Protein AF-A0A3P4AV38-F1 (afdb_monomer)

Radius of gyration: 21.16 Å; Cα contacts (8 Å, |Δi|>4): 196; chains: 1; bounding box: 44×37×55 Å

Mean predicted aligned error: 12.09 Å

Sequence (124 aa):
MNRFAKPKQPSELGLRVSRGVVGGKDLLRVELTAPERPPLTPDLALVLDRSGSMAGAKLQEAKAAALALLEAFPERGRVAVVAYNHEVEVGGLDRKAARAYLEALKASGRTALHAGWRQGTLVK

pLDDT: mean 82.23, std 14.57, range [37.09, 96.75]

Solvent-accessible surface area (backbone atoms only — not comparable to full-atom values): 7361 Å² total; per-residue (Å²): 134,87,80,78,72,74,77,84,58,45,81,50,76,41,77,48,78,47,79,48,72,59,95,90,40,81,43,77,50,79,47,78,41,72,39,59,64,79,84,76,73,53,75,46,77,47,79,42,77,25,14,44,89,28,48,67,67,57,40,52,51,52,39,51,53,53,51,53,46,61,68,72,46,61,86,85,31,48,35,31,29,33,41,21,17,76,56,72,44,78,43,24,72,39,68,68,44,26,49,55,34,49,74,67,62,69,53,43,65,56,79,31,68,74,61,36,58,60,53,62,76,66,72,125

Secondary structure (DSSP, 8-state):
----PPP---SS-EEEEEEEEETTEEEEEEEEE----PPP--EEEEEEE-SGGGTTHHHHHHHHHHHHHHHHS-TTSEEEEEEESSSEEEEESSHHHHHHHHHH----S---HHHHHHHHTT--

InterPro domains:
  IPR002035 von Willebrand factor, type A [PF13519] (45-116)
  IPR002035 von Willebrand factor, type A [PS50234] (43-89)
  IPR036465 von Willebrand factor A-like domain superfamily [G3DSA:3.40.50.410] (44-123)
  IPR036465 von Willebrand factor A-like domain superfamily [SSF53300] (43-119)

Nearest PDB structures (foldseek):
  6fpy-assembly2_B  TM=8.836E-01  e=6.389E-06  Homo sapiens
  6fpy-assembly1_A  TM=8.821E-01  e=6.813E-06  Homo sapiens
  6fpz-assembly2_B  TM=8.840E-01  e=1.002E-05  Homo sapiens
  9c4f-assembly1_I  TM=9.039E-01  e=2.464E-05  Homo sapiens
  8hmb-assembly1_E  TM=9.086E-01  e=9.506E-05  Homo sapiens

Structure (mmCIF, N/CA/C/O backbone):
data_AF-A0A3P4AV38-F1
#
_entry.id   AF-A0A3P4AV38-F1
#
loop_
_atom_site.group_PDB
_atom_site.id
_atom_site.type_symbol
_atom_site.label_atom_id
_atom_site.label_alt_id
_atom_site.label_comp_id
_atom_site.label_asym_id
_atom_site.label_entity_id
_atom_site.label_seq_id
_atom_site.pdbx_PDB_ins_code
_atom_site.Cartn_x
_atom_site.Cartn_y
_atom_site.Cartn_z
_atom_site.occupancy
_atom_site.B_iso_or_equiv
_atom_site.auth_seq_id
_atom_site.auth_comp_id
_atom_site.auth_asym_id
_atom_site.auth_atom_id
_atom_site.pdbx_PDB_model_num
ATOM 1 N N . MET A 1 1 ? 9.412 2.697 34.825 1.00 38.69 1 MET A N 1
ATOM 2 C CA . MET A 1 1 ? 8.668 3.393 33.750 1.00 38.69 1 MET A CA 1
ATOM 3 C C . MET A 1 1 ? 7.342 2.681 33.545 1.00 38.69 1 MET A C 1
ATOM 5 O O . MET A 1 1 ? 7.326 1.466 33.397 1.00 38.69 1 MET A O 1
ATOM 9 N N . ASN A 1 2 ? 6.248 3.425 33.692 1.00 37.09 2 ASN A N 1
ATOM 10 C CA . ASN A 1 2 ? 4.909 2.915 33.969 1.00 37.09 2 ASN A CA 1
ATOM 11 C C . ASN A 1 2 ? 4.306 2.196 32.749 1.00 37.09 2 ASN A C 1
ATOM 13 O O . ASN A 1 2 ? 4.123 2.800 31.694 1.00 37.09 2 ASN A O 1
ATOM 17 N N . ARG A 1 3 ? 4.001 0.902 32.899 1.00 46.91 3 ARG A N 1
ATOM 18 C CA . ARG A 1 3 ? 3.243 0.120 31.918 1.00 46.91 3 ARG A CA 1
ATOM 19 C C . ARG A 1 3 ? 1.778 0.521 32.047 1.00 46.91 3 ARG A C 1
ATOM 21 O O . ARG A 1 3 ? 1.080 0.005 32.913 1.00 46.91 3 ARG A O 1
ATOM 28 N N . PHE A 1 4 ? 1.308 1.430 31.198 1.00 51.31 4 PHE A N 1
ATOM 29 C CA . PHE A 1 4 ? -0.127 1.555 30.970 1.00 51.31 4 PHE A CA 1
ATOM 30 C C . PHE A 1 4 ? -0.606 0.208 30.426 1.00 51.31 4 PHE A C 1
ATOM 32 O O . PHE A 1 4 ? -0.314 -0.150 29.283 1.00 51.31 4 PHE A O 1
ATOM 39 N N . ALA A 1 5 ? -1.258 -0.587 31.275 1.00 52.72 5 ALA A N 1
ATOM 40 C CA . ALA A 1 5 ? -1.948 -1.783 30.831 1.00 52.72 5 ALA A CA 1
ATOM 41 C C . ALA A 1 5 ? -2.945 -1.341 29.758 1.00 52.72 5 ALA A C 1
ATOM 43 O O . ALA A 1 5 ? -3.770 -0.458 30.007 1.00 52.72 5 ALA A O 1
ATOM 44 N N . LYS A 1 6 ? -2.830 -1.899 28.547 1.00 54.94 6 LYS A N 1
ATOM 45 C CA . LYS A 1 6 ? -3.835 -1.657 27.513 1.00 54.94 6 LYS A CA 1
ATOM 46 C C . LYS A 1 6 ? -5.196 -2.042 28.107 1.00 54.94 6 LYS A C 1
ATOM 48 O O . LYS A 1 6 ? -5.286 -3.126 28.690 1.00 54.94 6 LYS A O 1
ATOM 53 N N . PRO A 1 7 ? -6.222 -1.178 28.018 1.00 57.25 7 PRO A N 1
ATOM 54 C CA . PRO A 1 7 ? -7.555 -1.539 28.476 1.00 57.25 7 PRO A CA 1
ATOM 55 C C . PRO A 1 7 ? -7.963 -2.845 27.792 1.00 57.25 7 PRO A C 1
ATOM 57 O O . PRO A 1 7 ? -7.800 -2.987 26.579 1.00 57.25 7 PRO A O 1
ATOM 60 N N . LYS A 1 8 ? -8.418 -3.811 28.596 1.00 63.75 8 LYS A N 1
ATOM 61 C CA . LYS A 1 8 ? -8.812 -5.141 28.130 1.00 63.75 8 LYS A CA 1
ATOM 62 C C . LYS A 1 8 ? -9.957 -4.966 27.133 1.00 63.75 8 LYS A C 1
ATOM 64 O O . LYS A 1 8 ? -11.039 -4.524 27.519 1.00 63.75 8 LYS A O 1
ATOM 69 N N . GLN A 1 9 ? -9.689 -5.222 25.855 1.00 67.56 9 GLN A N 1
ATOM 70 C CA . GLN A 1 9 ? -10.715 -5.141 24.822 1.00 67.56 9 GLN A CA 1
ATOM 71 C C . GLN A 1 9 ? -11.760 -6.249 25.061 1.00 67.56 9 GLN A C 1
ATOM 73 O O . GLN A 1 9 ? -11.421 -7.311 25.588 1.00 67.56 9 GLN A O 1
ATOM 78 N N . PRO A 1 10 ? -13.046 -6.002 24.759 1.00 69.12 10 PRO A N 1
ATOM 79 C CA . PRO A 1 10 ? -14.102 -6.996 24.955 1.00 69.12 10 PRO A CA 1
ATOM 80 C C . PRO A 1 10 ? -13.914 -8.191 24.007 1.00 69.12 10 PRO A C 1
ATOM 82 O O . PRO A 1 10 ? -13.372 -8.037 22.922 1.00 69.12 10 PRO A O 1
ATOM 85 N N . SER A 1 11 ? -14.381 -9.386 24.376 1.00 76.44 11 SER A N 1
ATOM 86 C CA . SER A 1 11 ? -14.328 -10.579 23.504 1.00 76.44 11 SER A CA 1
ATOM 87 C C . SER A 1 11 ? -15.353 -10.548 22.361 1.00 76.44 11 SER A C 1
ATOM 89 O O . SER A 1 11 ? -15.249 -11.313 21.405 1.00 76.44 11 SER A O 1
ATOM 91 N N . GLU A 1 12 ? -16.339 -9.654 22.449 1.00 84.88 12 GLU A N 1
ATOM 92 C CA . GLU A 1 12 ? -17.425 -9.474 21.484 1.00 84.88 12 GLU A CA 1
ATOM 93 C C . GLU A 1 12 ? -17.509 -8.015 21.016 1.00 84.88 12 GLU A C 1
ATOM 95 O O . GLU A 1 12 ? -16.952 -7.114 21.647 1.00 84.88 12 GLU A O 1
ATOM 100 N N . LEU A 1 13 ? -18.178 -7.781 19.881 1.00 88.31 13 LEU A N 1
ATOM 101 C CA . LEU A 1 13 ? -18.406 -6.431 19.370 1.00 88.31 13 LEU A CA 1
ATOM 102 C C . LEU A 1 13 ? -19.280 -5.660 20.366 1.00 88.31 13 LEU A C 1
ATOM 104 O O . LEU A 1 13 ? -20.463 -5.952 20.521 1.00 88.31 13 LEU A O 1
ATOM 108 N N . GLY A 1 14 ? -18.701 -4.657 21.021 1.00 90.06 14 GLY A N 1
ATOM 109 C CA . GLY A 1 14 ? -19.453 -3.751 21.876 1.00 90.06 14 GLY A CA 1
ATOM 110 C C . GLY A 1 14 ? -20.267 -2.780 21.027 1.00 90.06 14 GLY A C 1
ATOM 111 O O . GLY A 1 14 ? -19.716 -2.129 20.142 1.00 90.06 14 GLY A O 1
ATOM 112 N N . LEU A 1 15 ? -21.561 -2.657 21.310 1.00 93.19 15 LEU A N 1
ATOM 113 C CA . LEU A 1 15 ? -22.437 -1.642 20.731 1.00 93.19 15 LEU A CA 1
ATOM 114 C C . LEU A 1 15 ? -23.108 -0.875 21.868 1.00 93.19 15 LEU A C 1
ATOM 116 O O . LEU A 1 15 ? -23.816 -1.458 22.688 1.00 93.19 15 LEU A O 1
ATOM 120 N N . ARG A 1 16 ? -22.917 0.443 21.908 1.00 93.88 16 ARG A N 1
ATOM 121 C CA . ARG A 1 16 ? -23.648 1.334 22.810 1.00 93.88 16 ARG A CA 1
ATOM 122 C C . ARG A 1 16 ? -24.349 2.401 21.992 1.00 93.88 16 ARG A C 1
ATOM 124 O O . ARG A 1 16 ? -23.714 3.119 21.229 1.00 93.88 16 ARG A O 1
ATOM 131 N N . VAL A 1 17 ? -25.657 2.515 22.182 1.00 94.88 17 VAL A N 1
ATOM 132 C CA . VAL A 1 17 ? -26.467 3.565 21.569 1.00 94.88 17 VAL A CA 1
ATOM 133 C C . VAL A 1 17 ? -26.958 4.486 22.675 1.00 94.88 17 VAL A C 1
ATOM 135 O O . VAL A 1 17 ? -27.549 4.022 23.647 1.00 94.88 17 VAL A O 1
ATOM 138 N N . SER A 1 18 ? -26.704 5.783 22.548 1.00 95.56 18 SER A N 1
ATOM 139 C CA . SER A 1 18 ? -27.28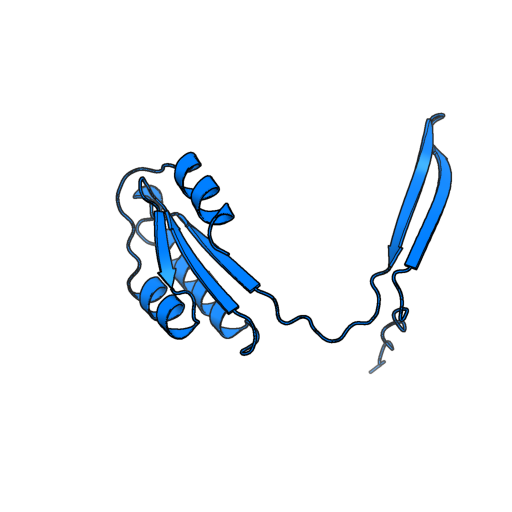9 6.802 23.415 1.00 95.56 18 SER A CA 1
ATOM 140 C C . SER A 1 18 ? -27.987 7.869 22.586 1.00 95.56 18 SER A C 1
ATOM 142 O O . SER A 1 18 ? -27.590 8.167 21.463 1.00 95.56 18 SER A O 1
ATOM 144 N N . ARG A 1 19 ? -29.058 8.432 23.139 1.00 95.56 19 ARG A N 1
ATOM 145 C CA . ARG A 1 19 ? -29.830 9.514 22.528 1.00 95.56 19 ARG A CA 1
ATOM 146 C C . ARG A 1 19 ? -29.562 10.806 23.283 1.00 95.56 19 ARG A C 1
ATO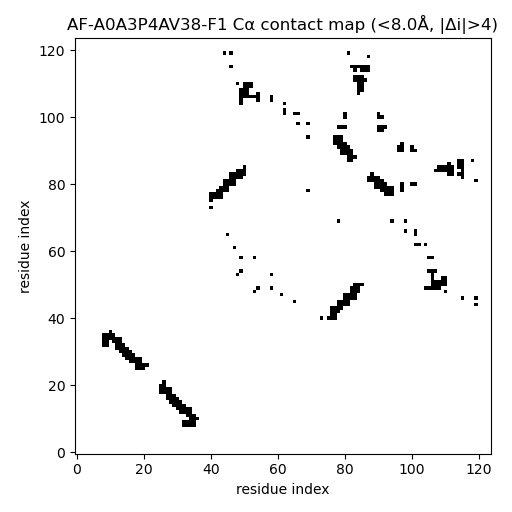M 148 O O . ARG A 1 19 ? -29.426 10.778 24.505 1.00 95.56 19 ARG A O 1
ATOM 155 N N . GLY A 1 20 ? -29.497 11.925 22.578 1.00 94.12 20 GLY A N 1
ATOM 156 C CA . GLY A 1 20 ? -29.339 13.234 23.196 1.00 94.12 20 GLY A CA 1
ATOM 157 C C . GLY A 1 20 ? -29.811 14.351 22.283 1.00 94.12 20 GLY A C 1
ATOM 158 O O . GLY A 1 20 ? -29.722 14.242 21.065 1.00 94.12 20 GLY A O 1
ATOM 159 N N . VAL A 1 21 ? -30.291 15.440 22.882 1.00 95.12 21 VAL A N 1
ATOM 160 C CA . VAL A 1 21 ? -30.673 16.644 22.144 1.00 95.12 21 VAL A CA 1
ATOM 161 C C . VAL A 1 21 ? -29.517 17.639 22.189 1.00 95.12 21 VAL A C 1
ATOM 163 O O . VAL A 1 21 ? -29.119 18.078 23.265 1.00 95.12 21 VAL A O 1
ATOM 166 N N . VAL A 1 22 ? -28.978 18.009 21.028 1.00 91.19 22 VAL A N 1
ATOM 167 C CA . VAL A 1 22 ? -27.879 18.977 20.891 1.00 91.19 22 VAL A CA 1
ATOM 168 C C . VAL A 1 22 ? -28.338 20.098 19.967 1.00 91.19 22 VAL A C 1
ATOM 170 O O . VAL A 1 22 ? -28.670 19.859 18.808 1.00 91.19 22 VAL A O 1
ATOM 173 N N . GLY A 1 23 ? -28.408 21.328 20.484 1.00 93.12 23 GLY A N 1
ATOM 174 C CA . GLY A 1 23 ? -28.897 22.480 19.714 1.00 93.12 23 GLY A CA 1
ATOM 175 C C . GLY A 1 23 ? -30.333 22.307 19.199 1.00 93.12 23 GLY A C 1
ATOM 176 O O . GLY A 1 23 ? -30.621 22.658 18.059 1.00 93.12 23 GLY A O 1
ATOM 177 N N . GLY A 1 24 ? -31.212 21.688 19.997 1.00 95.06 24 GLY A N 1
ATOM 178 C CA . GLY A 1 24 ? -32.604 21.403 19.620 1.00 95.06 24 GLY A CA 1
ATOM 179 C C . GLY A 1 24 ? -32.789 20.242 18.635 1.00 95.06 24 GLY A C 1
ATOM 180 O O . GLY A 1 24 ? -33.922 19.919 18.293 1.00 95.06 24 GLY A O 1
ATOM 181 N N . LYS A 1 25 ? -31.707 19.590 18.192 1.00 93.50 25 LYS A N 1
ATOM 182 C CA . LYS A 1 25 ? -31.760 18.415 17.315 1.00 93.50 25 LYS A CA 1
ATOM 183 C C . LYS A 1 25 ? -31.590 17.143 18.120 1.00 93.50 25 LYS A C 1
ATOM 185 O O . LYS A 1 25 ? -30.680 17.048 18.937 1.00 93.50 25 LYS A O 1
ATOM 190 N N . ASP A 1 26 ? -32.436 16.167 17.846 1.00 96.00 26 ASP A N 1
ATOM 191 C CA . ASP A 1 26 ? -32.354 14.841 18.434 1.00 96.00 26 ASP A CA 1
ATOM 192 C C . ASP A 1 26 ? -31.312 13.993 17.691 1.00 96.00 26 ASP A C 1
ATOM 194 O O . ASP A 1 26 ? -31.390 13.822 16.474 1.00 96.00 26 ASP A O 1
ATOM 198 N N . LEU A 1 27 ? -30.302 13.515 18.413 1.00 94.94 27 LEU A N 1
ATOM 199 C CA . LEU A 1 27 ? -29.163 12.779 17.876 1.00 94.94 27 LEU A CA 1
ATOM 200 C C . LEU A 1 27 ? -29.044 11.412 18.549 1.00 94.94 27 LEU A C 1
ATOM 202 O O . LEU A 1 27 ? -29.260 11.267 19.753 1.00 94.94 27 LEU A O 1
ATOM 206 N N . LEU A 1 28 ? -28.605 10.424 17.771 1.00 96.19 28 LEU A N 1
ATOM 207 C CA . LEU A 1 28 ? -28.171 9.122 18.267 1.00 96.19 28 LEU A CA 1
ATOM 208 C C . LEU A 1 28 ? -26.647 9.032 18.169 1.00 96.19 28 LEU A C 1
ATOM 210 O O . LEU A 1 28 ? -26.077 9.142 17.084 1.00 96.19 28 LEU A O 1
ATOM 214 N N . ARG A 1 29 ? -25.981 8.805 19.299 1.00 94.19 29 ARG A N 1
ATOM 215 C CA . ARG A 1 29 ? -24.576 8.406 19.347 1.00 94.19 29 ARG A CA 1
ATOM 216 C C . ARG A 1 29 ? -24.519 6.889 19.336 1.00 94.19 29 ARG A C 1
ATOM 218 O O . ARG A 1 29 ? -24.998 6.240 20.261 1.00 94.19 29 ARG A O 1
ATOM 225 N N . VAL A 1 30 ? -23.891 6.350 18.302 1.00 95.00 30 VAL A N 1
ATOM 226 C CA . VAL A 1 30 ? -23.568 4.931 18.194 1.00 95.00 30 VAL A CA 1
ATOM 227 C C . VAL A 1 30 ? -22.077 4.773 18.446 1.00 95.00 30 VAL A C 1
ATOM 229 O O . VAL A 1 30 ? -21.254 5.333 17.728 1.00 95.00 30 VAL A O 1
ATOM 232 N N . GLU A 1 31 ? -21.729 4.034 19.487 1.00 94.25 31 GLU A N 1
ATOM 233 C CA . GLU A 1 31 ? -20.358 3.699 19.839 1.00 94.25 31 GLU A CA 1
ATOM 234 C C . GLU A 1 31 ? -20.135 2.208 19.596 1.00 94.25 31 GLU A C 1
ATOM 236 O O . GLU A 1 31 ? -20.854 1.365 20.135 1.00 94.25 31 GLU A O 1
ATOM 241 N N . LEU A 1 32 ? -19.149 1.905 18.752 1.00 93.50 32 LEU A N 1
ATOM 242 C CA . LEU A 1 32 ? -18.724 0.551 18.415 1.00 93.50 32 LEU A CA 1
ATOM 243 C C . LEU A 1 32 ? -17.364 0.285 19.058 1.00 93.50 32 LEU A C 1
ATOM 245 O O . LEU A 1 32 ? -16.414 1.038 18.846 1.00 93.50 32 LEU A O 1
ATOM 249 N N . THR A 1 33 ? -17.253 -0.796 19.821 1.00 90.75 33 THR A N 1
ATOM 250 C CA . THR A 1 33 ? -15.989 -1.270 20.393 1.00 90.75 33 THR A CA 1
ATOM 251 C C . THR A 1 33 ? -15.604 -2.574 19.714 1.00 90.75 33 THR A C 1
ATOM 253 O O . THR A 1 33 ? -16.300 -3.577 19.857 1.00 90.75 33 THR A O 1
ATOM 256 N N . ALA A 1 34 ? -14.502 -2.563 18.963 1.00 86.69 34 ALA A N 1
ATOM 257 C CA . ALA A 1 34 ? -14.005 -3.761 18.297 1.00 86.69 34 ALA A CA 1
ATOM 258 C C . ALA A 1 34 ? -13.644 -4.858 19.322 1.00 86.69 34 ALA A C 1
ATOM 260 O O . ALA A 1 34 ? -13.042 -4.536 20.353 1.00 86.69 34 ALA A O 1
ATOM 261 N N . PRO A 1 35 ? -13.981 -6.131 19.043 1.00 85.25 35 PRO A N 1
ATOM 262 C CA . PRO A 1 35 ? -13.573 -7.237 19.891 1.00 85.25 35 PRO A CA 1
ATOM 263 C C . PRO A 1 35 ? -12.066 -7.488 19.809 1.00 85.25 35 PRO A C 1
ATOM 265 O O . PRO A 1 35 ? -11.450 -7.280 18.760 1.00 85.25 35 PRO A O 1
ATOM 268 N N . GLU A 1 36 ? -11.497 -8.037 20.877 1.00 82.50 36 GLU A N 1
ATOM 269 C CA . GLU A 1 36 ? -10.167 -8.630 20.854 1.00 82.50 36 GLU A CA 1
ATOM 270 C C . GLU A 1 36 ? -10.202 -9.872 19.952 1.00 82.50 36 GLU A C 1
ATOM 272 O O . GLU A 1 36 ? -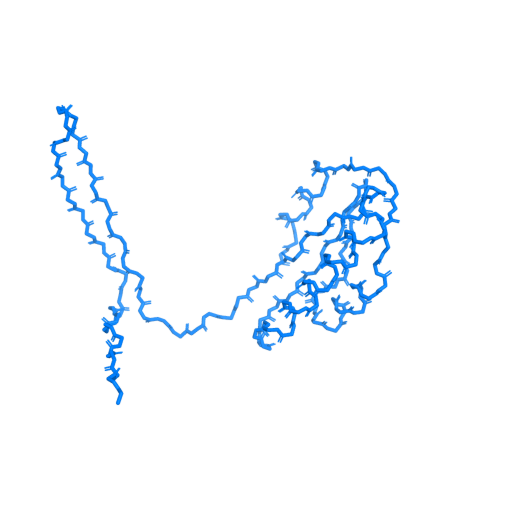10.825 -10.889 20.262 1.00 82.50 36 GLU A O 1
ATOM 277 N N . ARG A 1 37 ? -9.566 -9.772 18.785 1.00 76.94 37 ARG A N 1
ATOM 278 C CA . ARG A 1 37 ? -9.381 -10.886 17.852 1.00 76.94 37 ARG A CA 1
ATOM 279 C C . ARG A 1 37 ? -7.891 -11.096 17.604 1.00 76.94 37 ARG A C 1
ATOM 281 O O . ARG A 1 37 ? -7.133 -10.123 17.643 1.00 76.94 37 ARG A O 1
ATOM 288 N N . PRO A 1 38 ? -7.462 -12.335 17.299 1.00 74.19 38 PRO A N 1
ATOM 289 C CA . PRO A 1 38 ? -6.137 -12.561 16.743 1.00 74.19 38 PRO A CA 1
ATOM 290 C C . PRO A 1 38 ? -5.918 -11.632 15.540 1.00 74.19 38 PRO A C 1
ATOM 292 O O . PRO A 1 38 ? -6.886 -11.358 14.819 1.00 74.19 38 PRO A O 1
ATOM 295 N N . PRO A 1 39 ? -4.684 -11.157 15.300 1.00 71.19 39 PRO A N 1
ATOM 296 C CA . PRO A 1 39 ? -4.383 -10.353 14.127 1.00 71.19 39 PRO A CA 1
ATOM 297 C C . PRO A 1 39 ? -4.922 -11.046 12.876 1.00 71.19 39 PRO A C 1
ATOM 299 O O . PRO A 1 39 ? -4.568 -12.194 12.592 1.00 71.19 39 PRO A O 1
ATOM 302 N N . LEU A 1 40 ? -5.817 -10.367 12.156 1.00 71.94 40 LEU A N 1
ATOM 303 C CA . LEU A 1 40 ? -6.286 -10.857 10.867 1.00 71.94 40 LEU A CA 1
ATOM 304 C C . LEU A 1 40 ? -5.077 -11.000 9.946 1.00 71.94 40 LEU A C 1
ATOM 306 O O . LEU A 1 40 ? -4.134 -10.216 10.030 1.00 71.94 40 LEU A O 1
ATOM 310 N N . THR A 1 41 ? -5.116 -11.999 9.073 1.00 76.19 41 THR A N 1
ATOM 311 C CA . THR A 1 41 ? -4.193 -12.085 7.943 1.00 76.19 41 THR A CA 1
ATOM 312 C C . THR A 1 41 ? -4.824 -11.266 6.820 1.00 76.19 41 THR A C 1
ATOM 314 O O . THR A 1 41 ? -5.794 -11.745 6.235 1.00 76.19 41 THR A O 1
ATOM 317 N N . PRO A 1 42 ? -4.406 -10.009 6.589 1.00 79.00 42 PRO A N 1
ATOM 318 C CA . PRO A 1 42 ? -5.119 -9.139 5.675 1.00 79.00 42 PRO A CA 1
ATOM 319 C C . PRO A 1 42 ? -4.678 -9.406 4.236 1.00 79.00 42 PRO A C 1
ATOM 321 O O . PRO A 1 42 ? -3.511 -9.710 3.975 1.00 79.00 42 PRO A O 1
ATOM 324 N N . ASP A 1 43 ? -5.616 -9.237 3.313 1.00 86.31 43 ASP A N 1
ATOM 325 C CA . ASP A 1 43 ? -5.325 -9.109 1.892 1.00 86.31 43 ASP A CA 1
ATOM 326 C C . ASP A 1 43 ? -5.165 -7.629 1.561 1.00 86.31 43 ASP A C 1
ATOM 328 O O . ASP A 1 43 ? -5.963 -6.796 1.999 1.00 86.31 43 ASP A O 1
ATOM 332 N N . LEU A 1 44 ? -4.132 -7.296 0.795 1.00 86.25 44 LEU A N 1
ATOM 333 C CA . LEU A 1 44 ? -3.847 -5.928 0.392 1.00 86.25 44 LEU A CA 1
ATOM 334 C C . LEU A 1 44 ? -3.655 -5.838 -1.118 1.00 86.25 44 LEU A C 1
ATOM 336 O O . LEU A 1 44 ? -2.863 -6.578 -1.689 1.00 86.25 44 LEU A O 1
ATOM 340 N N . ALA A 1 45 ? -4.310 -4.870 -1.753 1.00 89.69 45 ALA A N 1
ATOM 341 C CA . ALA A 1 45 ? -4.033 -4.481 -3.129 1.00 89.69 45 ALA A CA 1
ATOM 342 C C . ALA A 1 45 ? -3.435 -3.069 -3.156 1.00 89.69 45 ALA A C 1
ATOM 344 O O . ALA A 1 45 ? -4.068 -2.106 -2.721 1.00 89.69 45 ALA A O 1
ATOM 345 N N . LEU A 1 46 ? -2.212 -2.943 -3.669 1.00 91.75 46 LEU A N 1
ATOM 346 C CA . LEU A 1 46 ? -1.564 -1.662 -3.932 1.00 91.75 46 LEU A CA 1
ATOM 347 C C . LEU A 1 46 ? -1.883 -1.222 -5.356 1.00 91.75 46 LEU A C 1
ATOM 349 O O . LEU A 1 46 ? -1.520 -1.912 -6.303 1.00 91.75 46 LEU A O 1
ATOM 353 N N . VAL A 1 47 ? -2.532 -0.069 -5.506 1.00 92.19 47 VAL A N 1
ATOM 354 C CA . VAL A 1 47 ? -2.894 0.490 -6.814 1.00 92.19 47 VAL A CA 1
ATOM 355 C C . VAL A 1 47 ? -2.051 1.735 -7.083 1.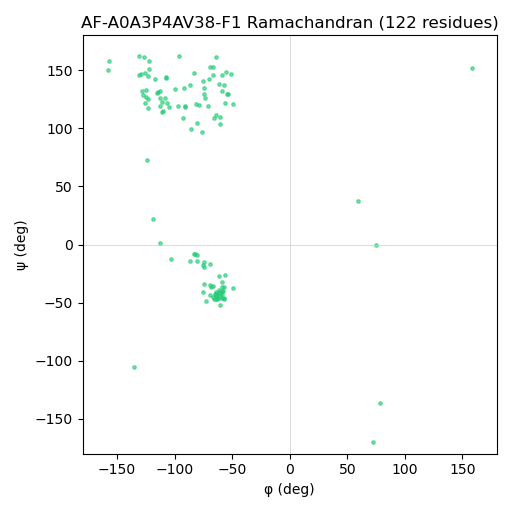00 92.19 47 VAL A C 1
ATOM 357 O O . VAL A 1 47 ? -2.170 2.730 -6.371 1.00 92.19 47 VAL A O 1
ATOM 360 N N . LEU A 1 48 ? -1.187 1.679 -8.0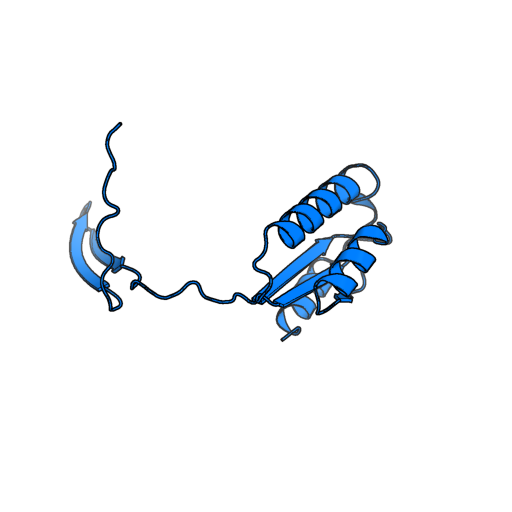97 1.00 92.12 48 LEU A N 1
ATOM 361 C CA . LEU A 1 48 ? -0.197 2.714 -8.408 1.00 92.12 48 LEU A CA 1
ATOM 362 C C . LEU A 1 48 ? -0.484 3.391 -9.750 1.00 92.12 48 LEU A C 1
ATOM 364 O O . LEU A 1 48 ? -0.650 2.724 -10.770 1.00 92.12 48 LEU A O 1
ATOM 368 N N . ASP A 1 49 ? -0.478 4.724 -9.768 1.00 90.00 49 ASP A N 1
ATOM 369 C CA . ASP A 1 49 ? -0.470 5.488 -11.018 1.00 90.00 49 ASP A CA 1
ATOM 370 C C . ASP A 1 49 ? 0.928 5.400 -11.653 1.00 90.00 49 ASP A C 1
ATOM 372 O O . ASP A 1 49 ? 1.938 5.709 -11.015 1.00 90.00 49 ASP A O 1
ATOM 376 N N . ARG A 1 50 ? 0.988 4.974 -12.916 1.00 90.75 50 ARG A N 1
ATOM 377 C CA . ARG A 1 50 ? 2.204 4.938 -13.741 1.00 90.75 50 ARG A CA 1
ATOM 378 C C . ARG A 1 50 ? 2.093 5.826 -14.980 1.00 90.75 50 ARG A C 1
ATOM 380 O O . ARG A 1 50 ? 2.787 5.586 -15.962 1.00 90.75 50 ARG A O 1
ATOM 387 N N . SER A 1 51 ? 1.215 6.823 -14.987 1.00 88.06 51 SER A N 1
ATOM 388 C CA . SER A 1 51 ? 1.097 7.784 -16.086 1.00 88.06 51 SER A CA 1
ATOM 389 C C . SER A 1 51 ? 2.366 8.629 -16.251 1.00 88.06 51 SER A C 1
ATOM 391 O O . SER A 1 51 ? 3.193 8.736 -15.347 1.00 88.06 51 SER A O 1
ATOM 393 N N . GLY A 1 52 ? 2.549 9.257 -17.415 1.00 82.00 52 GLY A N 1
ATOM 394 C CA . GLY A 1 52 ? 3.758 10.031 -17.717 1.00 82.00 52 GLY A CA 1
ATOM 395 C C . GLY A 1 52 ? 4.066 11.156 -16.717 1.00 82.00 52 GLY A C 1
ATOM 396 O O . GLY A 1 52 ? 5.232 11.480 -16.514 1.00 82.00 52 GLY A O 1
ATOM 397 N N . SER A 1 53 ? 3.059 11.707 -16.030 1.00 85.00 53 SER A N 1
ATOM 398 C CA . SER A 1 53 ? 3.239 12.738 -14.992 1.00 85.00 53 SER A CA 1
ATOM 399 C C . SER A 1 53 ? 3.907 12.219 -13.711 1.00 85.00 53 SER A C 1
ATOM 401 O O . SER A 1 53 ? 4.394 13.025 -12.910 1.00 85.00 53 SER A O 1
ATOM 403 N N . MET A 1 54 ? 3.935 10.895 -13.524 1.00 92.69 54 MET A N 1
ATOM 404 C CA . MET A 1 54 ? 4.625 10.210 -12.433 1.00 92.69 54 MET A CA 1
ATOM 405 C C . MET A 1 54 ? 6.115 10.002 -12.721 1.00 92.69 54 MET A C 1
ATOM 407 O O . MET A 1 54 ? 6.847 9.584 -11.829 1.00 92.69 54 MET A O 1
ATOM 411 N N . ALA A 1 55 ? 6.595 10.289 -13.935 1.00 87.81 55 ALA A N 1
ATOM 412 C CA . ALA A 1 55 ? 7.998 10.102 -14.287 1.00 87.81 55 ALA A CA 1
ATOM 413 C C . ALA A 1 55 ? 8.957 10.854 -13.342 1.00 87.81 55 ALA A C 1
ATOM 415 O O . ALA A 1 55 ? 8.649 11.924 -12.814 1.00 87.81 55 ALA A O 1
ATOM 416 N N . GLY A 1 56 ? 10.149 10.287 -13.148 1.00 91.88 56 GLY A N 1
ATOM 417 C CA . GLY A 1 56 ? 11.160 10.841 -12.250 1.00 91.88 56 GLY A CA 1
ATOM 418 C C . GLY A 1 56 ? 10.861 10.544 -10.779 1.00 91.88 56 GLY A C 1
ATOM 419 O O . GLY A 1 56 ? 10.518 9.414 -10.431 1.00 91.88 56 GLY A O 1
ATOM 420 N N . ALA A 1 57 ? 11.027 11.549 -9.917 1.00 93.88 57 ALA A N 1
ATOM 421 C CA . ALA A 1 57 ? 11.015 11.386 -8.461 1.00 93.88 57 ALA A CA 1
ATOM 422 C C . ALA A 1 57 ? 9.704 10.796 -7.913 1.00 93.88 57 ALA A C 1
ATOM 424 O O . ALA A 1 57 ? 9.752 9.910 -7.068 1.00 93.88 57 ALA A O 1
ATOM 425 N N . LYS A 1 58 ? 8.544 11.199 -8.452 1.00 94.00 58 LYS A N 1
ATOM 426 C CA . LYS A 1 58 ? 7.229 10.746 -7.961 1.00 94.00 58 LYS A CA 1
ATOM 427 C C . LYS A 1 58 ? 7.065 9.229 -8.033 1.00 94.00 58 LYS A C 1
ATOM 429 O O . LYS A 1 58 ? 6.626 8.610 -7.070 1.00 94.00 58 LYS A O 1
ATOM 434 N N . LEU A 1 59 ? 7.430 8.617 -9.163 1.00 93.75 59 LEU A N 1
ATOM 435 C CA . LEU A 1 59 ? 7.375 7.164 -9.297 1.00 93.75 59 LEU A CA 1
ATOM 436 C C . LEU A 1 59 ? 8.416 6.482 -8.409 1.00 93.75 59 LEU A C 1
ATOM 438 O O . LEU A 1 59 ? 8.126 5.422 -7.866 1.00 93.75 59 LEU A O 1
ATOM 442 N N . GLN A 1 60 ? 9.607 7.064 -8.238 1.00 94.94 60 GLN A N 1
ATOM 443 C CA . GLN A 1 60 ? 10.621 6.482 -7.351 1.00 94.94 60 GLN A CA 1
ATOM 444 C C . GLN A 1 60 ? 10.169 6.482 -5.891 1.00 94.94 60 GLN A C 1
ATOM 446 O O . GLN A 1 60 ? 10.298 5.466 -5.214 1.00 94.94 60 GLN A O 1
ATOM 451 N N . GLU A 1 61 ? 9.567 7.574 -5.428 1.00 96.75 61 GLU A N 1
ATOM 452 C CA . GLU A 1 61 ? 8.984 7.669 -4.089 1.00 96.75 61 GLU A CA 1
ATOM 453 C C . GLU A 1 61 ? 7.813 6.695 -3.917 1.00 96.75 61 GLU A C 1
ATOM 455 O O . GLU A 1 61 ? 7.759 5.968 -2.925 1.00 96.75 61 GLU A O 1
ATOM 460 N N . ALA A 1 62 ? 6.919 6.601 -4.908 1.00 95.06 62 ALA A N 1
ATOM 461 C CA . ALA A 1 62 ? 5.813 5.645 -4.885 1.00 95.06 62 ALA A CA 1
ATOM 462 C C . ALA A 1 62 ? 6.309 4.187 -4.824 1.00 95.06 62 ALA A C 1
ATOM 464 O O . ALA A 1 62 ? 5.785 3.386 -4.049 1.00 95.06 62 ALA A O 1
ATOM 465 N N . LYS A 1 63 ? 7.354 3.848 -5.591 1.00 95.56 63 LYS A N 1
ATOM 466 C CA . LYS A 1 63 ? 8.013 2.533 -5.552 1.00 95.56 63 LYS A CA 1
ATOM 467 C C . LYS A 1 63 ? 8.644 2.263 -4.191 1.00 95.56 63 LYS A C 1
ATOM 469 O O . LYS A 1 63 ? 8.429 1.190 -3.637 1.00 95.56 63 LYS A O 1
ATOM 474 N N . ALA A 1 64 ? 9.386 3.223 -3.642 1.00 96.44 64 ALA A N 1
ATOM 475 C CA . ALA A 1 64 ? 10.029 3.084 -2.339 1.00 96.44 64 ALA A CA 1
ATOM 476 C C . ALA A 1 64 ? 8.997 2.863 -1.222 1.00 96.44 64 ALA A C 1
ATOM 478 O O . ALA A 1 64 ? 9.159 1.955 -0.409 1.00 96.44 64 ALA A O 1
ATOM 479 N N . ALA A 1 65 ? 7.898 3.622 -1.228 1.00 96.00 65 ALA A N 1
ATOM 480 C CA . ALA A 1 65 ? 6.804 3.449 -0.277 1.00 96.00 65 ALA A CA 1
ATOM 481 C C . ALA A 1 65 ? 6.122 2.078 -0.419 1.00 96.00 65 ALA A C 1
ATOM 483 O O . ALA A 1 65 ? 5.867 1.408 0.581 1.00 96.00 65 ALA A O 1
ATOM 484 N N . ALA A 1 66 ? 5.865 1.629 -1.653 1.00 95.06 66 ALA A N 1
ATOM 485 C CA . ALA A 1 66 ? 5.267 0.321 -1.914 1.00 95.06 66 ALA A CA 1
ATOM 486 C C . ALA A 1 66 ? 6.177 -0.838 -1.468 1.00 95.06 66 ALA A C 1
ATOM 488 O O . ALA A 1 66 ? 5.698 -1.801 -0.871 1.00 95.06 66 ALA A O 1
ATOM 489 N N . LEU A 1 67 ? 7.488 -0.736 -1.708 1.00 95.19 67 LEU A N 1
ATOM 490 C CA . LEU A 1 67 ? 8.476 -1.725 -1.268 1.00 95.19 67 LEU A CA 1
ATOM 491 C C . LEU A 1 67 ? 8.604 -1.763 0.260 1.00 95.19 67 LEU A C 1
ATOM 493 O O . LEU A 1 67 ? 8.562 -2.846 0.839 1.00 95.19 67 LEU A O 1
ATOM 497 N N . ALA A 1 68 ? 8.672 -0.602 0.916 1.00 94.88 68 ALA A N 1
ATOM 498 C CA . ALA A 1 68 ? 8.707 -0.517 2.375 1.00 94.88 68 ALA A CA 1
ATOM 499 C C . ALA A 1 68 ? 7.439 -1.113 3.008 1.00 94.88 68 ALA A C 1
ATOM 501 O O . ALA A 1 68 ? 7.506 -1.818 4.016 1.00 94.88 68 ALA A O 1
ATOM 502 N N . LEU A 1 69 ? 6.277 -0.884 2.389 1.00 92.44 69 LEU A N 1
ATOM 503 C CA . LEU A 1 69 ? 5.036 -1.508 2.824 1.00 92.44 69 LEU A CA 1
ATOM 504 C C . LEU A 1 69 ? 5.094 -3.029 2.663 1.00 92.44 69 LEU A C 1
ATOM 506 O O . LEU A 1 69 ? 4.726 -3.740 3.595 1.00 92.44 69 LEU A O 1
ATOM 510 N N . LEU A 1 70 ? 5.548 -3.537 1.511 1.00 90.88 70 LEU A N 1
ATOM 511 C CA . LEU A 1 70 ? 5.684 -4.980 1.279 1.00 90.88 70 LEU A CA 1
ATOM 512 C C . LEU A 1 70 ? 6.590 -5.641 2.319 1.00 90.88 70 LEU A C 1
ATOM 514 O O . LEU A 1 70 ? 6.316 -6.767 2.725 1.00 90.88 70 LEU A O 1
ATOM 518 N N . GLU A 1 71 ? 7.650 -4.96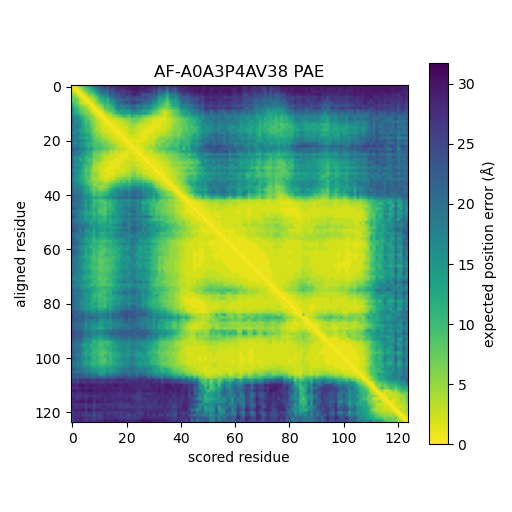0 2.749 1.00 90.50 71 GLU A N 1
ATOM 519 C CA . GLU A 1 71 ? 8.568 -5.436 3.789 1.00 90.50 71 GLU A CA 1
ATOM 520 C C . GLU A 1 71 ? 7.914 -5.466 5.171 1.00 90.50 71 GLU A C 1
ATOM 522 O O . GLU A 1 71 ? 8.042 -6.461 5.882 1.00 90.50 71 GLU A O 1
ATOM 527 N N . ALA A 1 72 ? 7.163 -4.422 5.528 1.00 89.44 72 ALA A N 1
ATOM 528 C CA . ALA A 1 72 ? 6.465 -4.335 6.808 1.00 89.44 72 ALA A CA 1
ATOM 529 C C . ALA A 1 72 ? 5.201 -5.215 6.887 1.00 89.44 72 ALA A C 1
ATOM 531 O O . ALA A 1 72 ? 4.691 -5.471 7.981 1.00 89.44 72 ALA A O 1
ATOM 532 N N . PHE A 1 73 ? 4.662 -5.662 5.748 1.00 89.06 73 PHE A N 1
ATOM 533 C CA . PHE A 1 73 ? 3.427 -6.440 5.713 1.00 89.06 73 PHE A CA 1
ATOM 534 C C . PHE A 1 73 ? 3.639 -7.853 6.287 1.00 89.06 73 PHE A C 1
ATOM 536 O O . PHE A 1 73 ? 4.672 -8.473 6.008 1.00 89.06 73 PHE A O 1
ATOM 543 N N . PRO A 1 74 ? 2.674 -8.425 7.034 1.00 86.94 74 PRO A N 1
ATOM 544 C CA . PRO A 1 74 ? 2.802 -9.775 7.588 1.00 86.94 74 PRO A CA 1
ATOM 545 C C . PRO A 1 74 ? 3.057 -10.832 6.506 1.00 86.94 74 PRO A C 1
ATOM 547 O O . PRO A 1 74 ? 2.397 -10.820 5.469 1.00 86.94 74 PRO A O 1
ATOM 550 N N . GLU A 1 75 ? 3.968 -11.781 6.749 1.00 84.12 75 GLU A N 1
ATOM 551 C CA . GLU A 1 75 ? 4.326 -12.822 5.763 1.00 84.12 75 GLU A CA 1
ATOM 552 C C . GLU A 1 75 ? 3.141 -13.682 5.319 1.00 84.12 75 GLU A C 1
ATOM 554 O O . GLU A 1 75 ? 3.081 -14.117 4.174 1.00 84.12 75 GLU A O 1
ATOM 559 N N . ARG A 1 76 ? 2.180 -13.908 6.222 1.00 83.75 76 ARG A N 1
ATOM 560 C CA . ARG A 1 76 ? 0.969 -14.682 5.924 1.00 83.75 76 ARG A CA 1
ATOM 561 C C . ARG A 1 76 ? -0.038 -13.906 5.070 1.00 83.75 76 ARG A C 1
ATOM 563 O O . ARG A 1 76 ? -0.926 -14.525 4.496 1.00 83.75 76 ARG A O 1
ATOM 570 N N . GLY A 1 77 ? 0.063 -12.575 5.019 1.00 83.94 77 GLY A N 1
ATOM 571 C CA . GLY A 1 77 ? -0.854 -11.719 4.270 1.00 83.94 77 GLY A CA 1
ATOM 572 C C . GLY A 1 77 ? -0.593 -11.781 2.767 1.00 83.94 77 GLY A C 1
ATOM 573 O O . GLY A 1 77 ? 0.561 -11.812 2.334 1.00 83.94 77 GLY A O 1
ATOM 574 N N . ARG A 1 78 ? -1.659 -11.775 1.961 1.00 86.62 78 ARG A N 1
ATOM 575 C CA . ARG A 1 78 ? -1.548 -11.739 0.496 1.00 86.62 78 ARG A CA 1
ATOM 576 C C . ARG A 1 78 ? -1.437 -10.294 0.032 1.00 86.62 78 ARG A C 1
ATOM 578 O O . ARG A 1 78 ? -2.161 -9.428 0.523 1.00 86.62 78 ARG A O 1
ATOM 585 N N . VAL A 1 79 ? -0.539 -10.037 -0.915 1.00 89.69 79 VAL A N 1
ATOM 586 C CA . VAL A 1 79 ? -0.377 -8.706 -1.505 1.00 89.69 79 VAL A CA 1
ATOM 587 C C . VAL A 1 79 ? -0.460 -8.796 -3.017 1.00 89.69 79 VAL A C 1
ATOM 589 O O . VAL A 1 79 ? 0.270 -9.570 -3.633 1.00 89.69 79 VAL A O 1
ATOM 592 N N . ALA A 1 80 ? -1.317 -7.963 -3.593 1.00 89.81 80 ALA A N 1
ATOM 593 C CA . ALA A 1 80 ? -1.384 -7.708 -5.016 1.00 89.81 80 ALA A CA 1
ATOM 594 C C . ALA A 1 80 ? -0.837 -6.311 -5.330 1.00 89.81 80 ALA A C 1
ATOM 596 O O . ALA A 1 80 ? -1.059 -5.362 -4.575 1.00 89.81 80 ALA A O 1
ATOM 597 N N . VAL A 1 81 ? -0.152 -6.171 -6.462 1.00 92.44 81 VAL A N 1
ATOM 598 C CA . VAL A 1 81 ? 0.216 -4.863 -7.020 1.00 92.44 81 VAL A CA 1
ATOM 599 C C . VAL A 1 81 ? -0.491 -4.691 -8.350 1.00 92.44 81 VAL A C 1
ATOM 601 O O . VAL A 1 81 ? -0.437 -5.561 -9.215 1.00 92.44 81 VAL A O 1
ATOM 604 N N . VAL A 1 82 ? -1.141 -3.550 -8.515 1.00 90.81 82 VAL A N 1
ATOM 605 C CA . VAL A 1 82 ? -1.824 -3.133 -9.731 1.00 90.81 82 VAL A CA 1
ATOM 606 C C . VAL A 1 82 ? -1.247 -1.784 -10.123 1.00 90.81 82 VAL A C 1
ATOM 608 O O . VAL A 1 82 ? -1.230 -0.867 -9.305 1.00 90.81 82 VAL A O 1
ATOM 611 N N . ALA A 1 83 ? -0.786 -1.629 -11.359 1.00 88.56 83 ALA A N 1
ATOM 612 C CA . ALA A 1 83 ? -0.416 -0.315 -11.871 1.00 88.56 83 ALA A CA 1
ATOM 613 C C . ALA A 1 83 ? -1.300 0.080 -13.043 1.00 88.56 83 ALA A C 1
ATOM 615 O O . ALA A 1 83 ? -1.652 -0.744 -13.889 1.00 88.56 83 ALA A O 1
ATOM 616 N N . TYR A 1 84 ? -1.643 1.363 -13.104 1.00 85.62 84 TYR A N 1
ATOM 617 C CA . TYR A 1 84 ? -2.527 1.884 -14.132 1.00 85.62 84 TYR A CA 1
ATOM 618 C C . TYR A 1 84 ? -1.972 3.134 -14.808 1.00 85.62 84 TYR A C 1
ATOM 620 O O . TYR A 1 84 ? -1.323 3.980 -14.197 1.00 85.62 84 TYR A O 1
ATOM 628 N N . ASN A 1 85 ? -2.267 3.256 -16.094 1.00 80.69 85 ASN A N 1
ATOM 629 C CA . ASN A 1 85 ? -2.188 4.497 -16.852 1.00 80.69 85 ASN A CA 1
ATOM 630 C C . ASN A 1 85 ? -3.453 4.625 -17.719 1.00 80.69 85 ASN A C 1
ATOM 632 O O . ASN A 1 85 ? -4.512 4.899 -17.167 1.00 80.69 85 ASN A O 1
ATOM 636 N N . HIS A 1 86 ? -3.362 4.405 -19.033 1.00 73.50 86 HIS A N 1
ATOM 637 C CA . HIS A 1 86 ? -4.492 4.158 -19.936 1.00 73.50 86 HIS A CA 1
ATOM 638 C C . HIS A 1 86 ? -4.879 2.671 -19.993 1.00 73.50 86 HIS A C 1
ATOM 640 O O . HIS A 1 86 ? -5.976 2.342 -20.434 1.00 73.50 86 HIS A O 1
ATOM 646 N N . GLU A 1 87 ? -4.010 1.796 -19.489 1.00 75.00 87 GLU A N 1
ATOM 647 C CA . GLU A 1 87 ? -4.220 0.364 -19.308 1.00 75.00 87 GLU A CA 1
ATOM 648 C C . GLU A 1 87 ? -4.022 0.007 -17.835 1.00 75.00 87 GLU A C 1
ATOM 650 O O . GLU A 1 87 ? -3.343 0.730 -17.098 1.00 75.00 87 GLU A O 1
ATOM 655 N N . VAL A 1 88 ? -4.590 -1.119 -17.406 1.00 84.12 88 VAL A N 1
ATOM 656 C CA . VAL A 1 88 ? -4.359 -1.666 -16.067 1.00 84.12 88 VAL A CA 1
ATOM 657 C C . VAL A 1 88 ? -3.584 -2.964 -16.172 1.00 84.12 88 VAL A C 1
ATOM 659 O O . VAL A 1 88 ? -3.955 -3.850 -16.937 1.00 84.12 88 VAL A O 1
ATOM 662 N N . GLU A 1 89 ? -2.536 -3.080 -15.370 1.00 85.56 89 GLU A N 1
ATOM 663 C CA . GLU A 1 89 ? -1.672 -4.249 -15.311 1.00 85.56 89 GLU A CA 1
ATOM 664 C C . GLU A 1 89 ? -1.607 -4.775 -13.875 1.00 85.56 89 GLU A C 1
ATOM 666 O O . GLU A 1 89 ? -1.424 -4.007 -12.927 1.00 85.56 89 GLU A O 1
ATOM 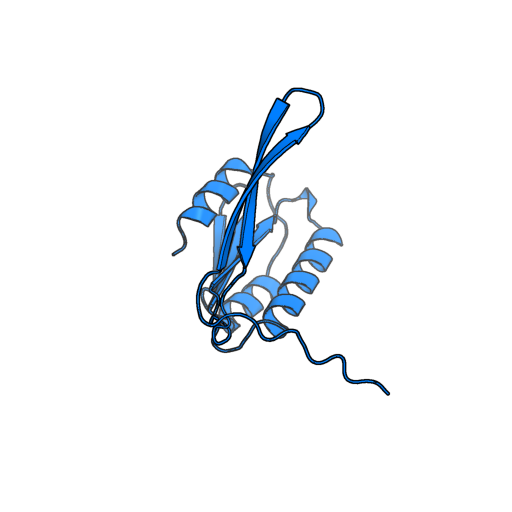671 N N . VAL A 1 90 ? -1.764 -6.091 -13.716 1.00 87.94 90 VAL A N 1
ATOM 672 C CA . VAL A 1 90 ? -1.571 -6.777 -12.435 1.00 87.94 90 VAL A CA 1
ATOM 673 C C . VAL A 1 90 ? -0.127 -7.259 -12.382 1.00 87.94 90 VAL A C 1
ATOM 675 O O . VAL A 1 90 ? 0.257 -8.184 -13.089 1.00 87.94 90 VAL A O 1
ATOM 678 N N . GLY A 1 91 ? 0.665 -6.612 -11.536 1.00 81.06 91 GLY A N 1
ATOM 679 C CA . GLY A 1 91 ? 2.098 -6.837 -11.398 1.00 81.06 91 GLY A CA 1
ATOM 680 C C . GLY A 1 91 ? 2.491 -8.044 -10.550 1.00 81.06 91 GLY A C 1
ATOM 681 O O . GLY A 1 91 ? 3.656 -8.419 -10.495 1.00 81.06 91 GLY A O 1
ATOM 682 N N . GLY A 1 92 ? 1.537 -8.669 -9.868 1.00 83.50 92 GLY A N 1
ATOM 683 C CA . GLY A 1 92 ? 1.781 -9.870 -9.078 1.00 83.50 92 GLY A CA 1
ATOM 684 C C . GLY A 1 92 ? 0.716 -10.073 -8.015 1.00 83.50 92 GLY A C 1
ATOM 685 O O . GLY A 1 92 ? 0.122 -9.104 -7.546 1.00 83.50 92 GLY A O 1
ATOM 686 N N . LEU A 1 93 ? 0.488 -11.337 -7.654 1.00 82.62 93 LEU A N 1
ATOM 687 C CA . LEU A 1 93 ? -0.455 -11.770 -6.610 1.00 82.62 93 LEU A CA 1
ATOM 688 C C . LEU A 1 93 ? 0.256 -12.390 -5.393 1.00 82.62 93 LEU A C 1
ATOM 690 O O . LEU A 1 93 ? -0.387 -12.825 -4.439 1.00 82.62 93 LEU A O 1
ATOM 694 N N . ASP A 1 94 ? 1.588 -12.435 -5.432 1.00 84.88 94 ASP A N 1
ATOM 695 C CA . ASP A 1 94 ? 2.444 -12.839 -4.326 1.00 84.88 94 ASP A CA 1
ATOM 696 C C . ASP A 1 94 ? 3.557 -11.806 -4.111 1.00 84.88 94 ASP A C 1
ATOM 698 O O . ASP A 1 94 ? 3.865 -10.990 -4.985 1.00 84.88 94 ASP A O 1
ATOM 702 N N . ARG A 1 95 ? 4.183 -11.850 -2.932 1.00 88.75 95 ARG A N 1
ATOM 703 C CA . ARG A 1 95 ? 5.199 -10.876 -2.514 1.00 88.75 95 ARG A CA 1
ATOM 704 C C . ARG A 1 95 ? 6.404 -10.819 -3.456 1.00 88.75 95 ARG A C 1
ATOM 706 O O . ARG A 1 95 ? 6.965 -9.742 -3.653 1.00 88.75 95 ARG A O 1
ATOM 713 N N . LYS A 1 96 ? 6.825 -11.956 -4.014 1.00 90.69 96 LYS A N 1
ATOM 714 C CA . LYS A 1 96 ? 8.009 -12.037 -4.876 1.00 90.69 96 LYS A CA 1
ATOM 715 C C . LYS A 1 96 ? 7.716 -11.401 -6.231 1.00 90.69 96 LYS A C 1
ATOM 717 O O . LYS A 1 96 ? 8.493 -10.560 -6.678 1.00 90.69 96 LYS A O 1
ATOM 722 N N . ALA A 1 97 ? 6.590 -11.760 -6.844 1.00 90.75 97 ALA A N 1
ATOM 723 C CA . ALA A 1 97 ? 6.126 -11.172 -8.094 1.00 90.75 97 ALA A CA 1
ATOM 724 C C . ALA A 1 97 ? 5.868 -9.665 -7.935 1.00 90.75 97 ALA A C 1
ATOM 726 O O . ALA A 1 97 ? 6.382 -8.868 -8.717 1.00 90.75 97 ALA A O 1
ATOM 727 N N . ALA A 1 98 ? 5.181 -9.265 -6.859 1.00 91.38 98 ALA A N 1
ATOM 728 C CA . ALA A 1 98 ? 4.912 -7.866 -6.534 1.00 91.38 98 ALA A CA 1
ATOM 729 C C . ALA A 1 98 ? 6.197 -7.033 -6.402 1.00 91.38 98 ALA A C 1
ATOM 731 O O . ALA A 1 98 ? 6.286 -5.948 -6.976 1.00 91.38 98 ALA A O 1
ATOM 732 N N . ARG A 1 99 ? 7.213 -7.540 -5.687 1.00 93.81 99 ARG A N 1
ATOM 733 C CA . ARG A 1 99 ? 8.517 -6.869 -5.565 1.00 93.81 99 ARG A CA 1
ATOM 734 C C . ARG A 1 99 ? 9.193 -6.707 -6.926 1.00 93.81 99 ARG A C 1
ATOM 736 O O . ARG A 1 99 ? 9.567 -5.590 -7.276 1.00 93.81 99 ARG A O 1
ATOM 743 N N . ALA A 1 100 ? 9.316 -7.794 -7.689 1.00 94.06 100 ALA A N 1
ATOM 744 C CA . ALA A 1 100 ? 9.967 -7.769 -8.998 1.00 94.06 100 ALA A CA 1
ATOM 745 C C . ALA A 1 100 ? 9.282 -6.775 -9.952 1.00 94.06 100 ALA A C 1
ATOM 747 O O . ALA A 1 100 ? 9.946 -6.021 -10.665 1.00 94.06 100 ALA A O 1
ATOM 748 N N . TYR A 1 101 ? 7.950 -6.718 -9.916 1.00 94.12 101 TYR A N 1
ATOM 749 C CA . TYR A 1 101 ? 7.185 -5.765 -10.705 1.00 94.12 101 TYR A CA 1
ATOM 750 C C . TYR A 1 101 ? 7.413 -4.316 -10.282 1.00 94.12 101 TYR A C 1
ATOM 752 O O . TYR A 1 101 ? 7.668 -3.467 -11.134 1.00 94.12 101 TYR A O 1
ATOM 760 N N . LEU A 1 102 ? 7.370 -4.016 -8.980 1.00 93.00 102 LEU A N 1
ATOM 761 C CA . LEU A 1 102 ? 7.642 -2.667 -8.475 1.00 93.00 102 LEU A CA 1
ATOM 762 C C . LEU A 1 102 ? 9.040 -2.190 -8.872 1.00 93.00 102 LEU A C 1
ATOM 764 O O . LEU A 1 102 ? 9.196 -1.052 -9.314 1.00 93.00 102 LEU A O 1
ATOM 768 N N . GLU A 1 103 ? 10.050 -3.054 -8.772 1.00 93.38 103 GLU A N 1
ATOM 769 C CA . GLU A 1 103 ? 11.425 -2.749 -9.180 1.00 93.38 103 GLU A CA 1
ATOM 770 C C . GLU A 1 103 ? 11.514 -2.431 -10.681 1.00 93.38 103 GLU A C 1
ATOM 772 O O . GLU A 1 103 ? 12.159 -1.446 -11.060 1.00 93.38 103 GLU A O 1
ATOM 777 N N . ALA A 1 104 ? 10.787 -3.170 -11.523 1.00 92.69 104 ALA A N 1
ATOM 778 C CA . ALA A 1 104 ? 10.735 -2.963 -12.970 1.00 92.69 104 ALA A CA 1
ATOM 779 C C . ALA A 1 104 ? 9.791 -1.830 -13.426 1.00 92.69 104 ALA A C 1
ATOM 781 O O . ALA A 1 104 ? 9.890 -1.386 -14.573 1.00 92.69 104 ALA A O 1
ATOM 782 N N . LEU A 1 105 ? 8.899 -1.343 -12.553 1.00 90.44 105 LEU A N 1
ATOM 783 C CA . LEU A 1 105 ? 7.839 -0.392 -12.898 1.00 90.44 105 LEU A CA 1
ATOM 784 C C . LEU A 1 105 ? 8.400 0.915 -13.475 1.00 90.44 105 LEU A C 1
ATOM 786 O O . LEU A 1 105 ? 9.300 1.535 -12.894 1.00 90.44 105 LEU A O 1
ATOM 790 N N . LYS A 1 106 ? 7.819 1.350 -14.600 1.00 87.38 106 LYS A N 1
ATOM 791 C CA . LYS A 1 106 ? 8.155 2.585 -15.323 1.00 87.38 106 LYS A CA 1
ATOM 792 C C . LYS A 1 106 ? 6.903 3.406 -15.609 1.00 87.38 106 LYS A C 1
ATOM 794 O O . LYS A 1 106 ? 5.839 2.855 -15.886 1.00 87.38 106 LYS A O 1
ATOM 799 N N . ALA A 1 107 ? 7.065 4.726 -15.598 1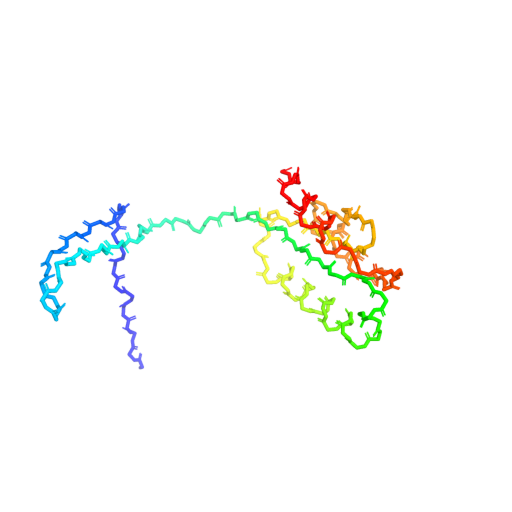.00 84.62 107 ALA A N 1
ATOM 800 C CA . ALA A 1 107 ? 6.017 5.648 -16.003 1.00 84.62 107 ALA A CA 1
ATOM 801 C C . ALA A 1 107 ? 5.877 5.636 -17.531 1.00 84.62 107 ALA A C 1
ATOM 803 O O . ALA A 1 107 ? 6.876 5.688 -18.250 1.00 84.62 107 ALA A O 1
ATOM 804 N N . SER A 1 108 ? 4.648 5.580 -18.033 1.00 75.44 108 SER A N 1
ATOM 805 C CA . SER A 1 108 ? 4.342 5.664 -19.459 1.00 75.44 108 SER A CA 1
ATOM 806 C C . SER A 1 108 ? 2.902 6.124 -19.711 1.00 75.44 108 SER A C 1
ATOM 808 O O . SER A 1 108 ? 2.016 5.963 -18.874 1.00 75.44 108 SER A O 1
ATOM 810 N N . GLY A 1 109 ? 2.639 6.671 -20.901 1.00 63.19 109 GLY A N 1
ATOM 811 C CA . GLY A 1 109 ? 1.284 7.001 -21.361 1.00 63.19 109 GLY A CA 1
ATOM 812 C C . GLY A 1 109 ? 0.621 8.209 -20.677 1.00 63.19 109 GLY A C 1
ATOM 813 O O . GLY A 1 109 ? 1.258 8.973 -19.953 1.00 63.19 109 GLY A O 1
ATOM 814 N N . ARG A 1 110 ? -0.681 8.397 -20.940 1.00 58.50 110 ARG A N 1
ATOM 815 C CA . ARG A 1 110 ? -1.549 9.431 -20.329 1.00 58.50 110 ARG A CA 1
ATOM 816 C C . ARG A 1 110 ? -2.338 8.850 -19.135 1.00 58.50 110 ARG A C 1
ATOM 818 O O . ARG A 1 110 ? -2.434 7.632 -19.008 1.00 58.50 110 ARG A O 1
ATOM 825 N N . THR A 1 111 ? -2.884 9.699 -18.260 1.00 51.72 111 THR A N 1
ATOM 826 C CA . THR A 1 111 ? -3.649 9.302 -17.056 1.00 51.72 111 THR A CA 1
ATOM 827 C C . THR A 1 111 ? -5.088 8.893 -17.407 1.00 51.72 111 THR A C 1
ATOM 829 O O . THR A 1 111 ? -5.841 9.725 -17.907 1.00 51.72 111 THR A O 1
ATOM 832 N N . ALA A 1 112 ? -5.511 7.654 -17.113 1.00 59.19 112 ALA A N 1
ATOM 833 C CA . ALA A 1 112 ? -6.916 7.225 -17.197 1.00 59.19 112 ALA A CA 1
ATOM 834 C C . ALA A 1 112 ? -7.419 6.655 -15.855 1.00 59.19 112 ALA A C 1
ATOM 836 O O . ALA A 1 112 ? -7.662 5.458 -15.695 1.00 59.19 112 ALA A O 1
ATOM 837 N N . LEU A 1 113 ? -7.629 7.553 -14.887 1.00 55.66 113 LEU A N 1
ATOM 838 C CA . LEU A 1 113 ? -8.129 7.255 -13.533 1.00 55.66 113 LEU A CA 1
ATOM 839 C C . LEU A 1 113 ? -9.391 6.366 -13.507 1.00 55.66 113 LEU A C 1
ATOM 841 O O . LEU A 1 113 ? -9.510 5.486 -12.657 1.00 55.66 113 LEU A 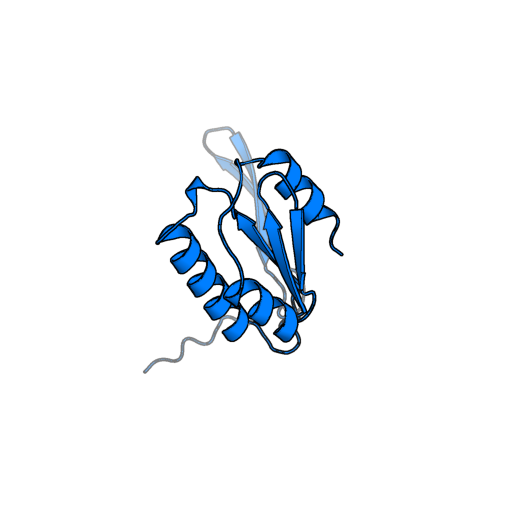O 1
ATOM 845 N N . HIS A 1 114 ? -10.317 6.546 -14.456 1.00 54.91 114 HIS A N 1
ATOM 846 C CA . HIS A 1 114 ? -11.570 5.780 -14.512 1.00 54.91 114 HIS A CA 1
ATOM 847 C C . HIS A 1 114 ? -11.362 4.280 -14.816 1.00 54.91 114 HIS A C 1
ATOM 849 O O . HIS A 1 114 ? -12.078 3.438 -14.273 1.00 54.91 114 HIS A O 1
ATOM 855 N N . ALA A 1 115 ? -10.379 3.926 -15.653 1.00 59.88 115 ALA A N 1
ATOM 856 C CA . ALA A 1 115 ? -10.078 2.528 -15.973 1.00 59.88 115 ALA A CA 1
ATOM 857 C C . ALA A 1 115 ? -9.341 1.829 -14.816 1.00 59.88 115 ALA A C 1
ATOM 859 O O . ALA A 1 115 ? -9.693 0.704 -14.459 1.00 59.88 115 ALA A O 1
ATOM 860 N N . GLY A 1 116 ? -8.390 2.529 -14.180 1.00 57.69 116 GLY A N 1
ATOM 861 C CA . GLY A 1 116 ? -7.644 2.041 -13.012 1.00 57.69 116 GLY A CA 1
ATOM 862 C C . GLY A 1 116 ? -8.539 1.647 -11.838 1.00 57.69 116 GLY A C 1
ATOM 863 O O . GLY A 1 116 ? -8.403 0.554 -11.289 1.00 57.69 116 GLY A O 1
ATOM 864 N N . TRP A 1 117 ? -9.511 2.501 -11.498 1.00 61.00 117 TRP A N 1
ATOM 865 C CA . TRP A 1 117 ? -10.425 2.257 -10.379 1.00 61.00 117 TRP A CA 1
ATOM 866 C C . TRP A 1 117 ? -11.318 1.022 -10.583 1.00 61.00 117 TRP A C 1
ATOM 868 O O . TRP A 1 117 ? -11.483 0.225 -9.661 1.00 61.00 117 TRP A O 1
ATOM 878 N N . ARG A 1 118 ? -11.873 0.817 -11.789 1.00 63.69 118 ARG A N 1
ATOM 879 C CA . ARG A 1 118 ? -12.758 -0.333 -12.061 1.00 63.69 118 ARG A CA 1
ATOM 880 C C . ARG A 1 118 ? -12.043 -1.677 -12.058 1.00 63.69 118 ARG A C 1
ATOM 882 O O . ARG A 1 118 ? -12.644 -2.665 -11.662 1.00 63.69 118 ARG A O 1
ATOM 889 N N . GLN A 1 119 ? -10.796 -1.737 -12.508 1.00 62.69 119 GLN A N 1
ATOM 890 C CA . GLN A 1 119 ? -10.079 -3.009 -12.525 1.00 62.69 119 GLN A CA 1
ATOM 891 C C . GLN A 1 119 ? -9.651 -3.424 -11.109 1.00 62.69 119 GLN A C 1
ATOM 893 O O . GLN A 1 119 ? -9.681 -4.606 -10.782 1.00 62.69 119 GLN A O 1
ATOM 898 N N . GLY A 1 120 ? -9.324 -2.453 -10.246 1.00 58.50 120 GLY A N 1
ATOM 899 C CA . GLY A 1 120 ? -8.949 -2.706 -8.853 1.00 58.50 120 GLY A CA 1
ATOM 900 C C . GLY A 1 120 ? -10.047 -3.373 -8.017 1.00 58.50 120 GLY A C 1
ATOM 901 O O . GLY A 1 120 ? -9.734 -4.113 -7.093 1.00 58.50 120 GLY A O 1
ATOM 902 N N . THR A 1 121 ? -11.327 -3.185 -8.357 1.00 64.88 121 THR A N 1
ATOM 903 C CA . THR A 1 121 ? -12.447 -3.843 -7.654 1.00 64.88 121 THR A CA 1
ATOM 904 C C . THR A 1 121 ? -12.717 -5.275 -8.126 1.00 64.88 121 THR A C 1
ATOM 906 O O . THR A 1 121 ? -13.524 -5.976 -7.512 1.00 64.88 121 THR A O 1
ATOM 909 N N . LEU A 1 122 ? -12.063 -5.715 -9.207 1.00 62.00 122 LEU A N 1
ATOM 910 C CA . LEU A 1 122 ? -12.268 -7.028 -9.826 1.00 62.00 122 LEU A CA 1
ATOM 911 C C . LEU A 1 122 ? -11.158 -8.036 -9.503 1.00 62.00 122 LEU A C 1
ATOM 913 O O . LEU A 1 122 ? -11.346 -9.227 -9.745 1.00 62.00 122 LEU A O 1
ATOM 917 N N . VAL A 1 123 ? -10.031 -7.591 -8.939 1.00 57.25 123 VAL A N 1
ATOM 918 C CA . VAL A 1 123 ? -8.978 -8.494 -8.459 1.00 57.25 123 VAL A CA 1
ATOM 919 C C . VAL A 1 123 ? -9.402 -9.028 -7.084 1.00 57.25 123 VAL A C 1
ATOM 921 O O . VAL A 1 123 ? -9.387 -8.290 -6.101 1.00 57.25 123 VAL A O 1
ATOM 924 N N . LYS A 1 124 ? -9.848 -10.288 -7.039 1.00 50.38 124 LYS A N 1
ATOM 925 C CA . LYS A 1 124 ? -10.172 -11.049 -5.819 1.00 50.38 124 LYS A CA 1
ATOM 926 C C . LYS A 1 124 ? -9.155 -12.157 -5.589 1.00 50.38 124 LYS A C 1
ATOM 928 O O . LYS A 1 124 ? -8.710 -12.741 -6.600 1.00 50.38 124 LYS A O 1
#

Foldseek 3Di:
DDPPDDPQAAQDWDWDWDWDQDPNDIDIDIDIGDHDDDDDQEEEEAEEEQAPVCADPNLVVSLVVQLVCLVVHDQSHWYWYWYDAPDIDTQDGHSVSSNVSSVVRHRYHHHDPPRSVVVSVVDD

Organism: Thermus thermophilus (NCBI:txid274)